Protein AF-A0A8S3DH42-F1 (afdb_monomer)

pLDDT: mean 78.64, std 13.06, range [43.69, 92.56]

Mean predicted aligned error: 7.57 Å

Secondary structure (DSSP, 8-state):
--B-TTS-B--HHHHHPPPTTT---GGG---GGG-TTTS-----

Nearest PDB structures (foldseek):
  5kl8-assembly1_B  TM=9.071E-01  e=1.976E-04  Drosophila melanogaster
  3alr-assembly4_D  TM=9.206E-01  e=1.079E-03  Danio rerio
  3alr-assembly2_B  TM=8.528E-01  e=7.462E-04  Danio rerio

InterPro domains:
  IPR008705 Nanos/Xcat2 [PTHR12887] (2-40)
  IPR024161 Zinc finger, nanos-type [PF05741] (2-36)
  IPR024161 Zinc finger, nanos-type [PS51522] (1-37)
  IPR038129 Nanos domain superfamily [G3DSA:4.10.60.30] (1-43)

Radius of gyration: 11.02 Å; Cα contacts (8 Å, |Δi|>4): 64; chains: 1; bounding box: 21×31×21 Å

Organism: NCBI:txid392030

Solvent-accessible surface area (backbone atoms only — not comparable to full-atom values): 2824 Å² total; per-residue (Å²): 134,69,52,49,100,85,5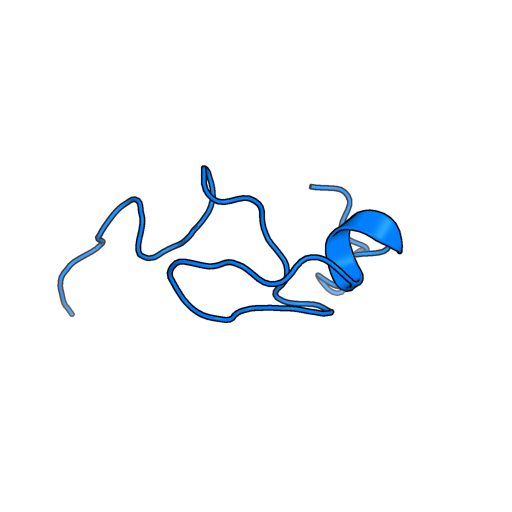9,41,46,70,48,67,72,49,26,71,34,60,20,91,89,79,63,36,36,40,59,63,31,48,57,70,90,70,33,69,86,66,54,72,79,76,82,133

Sequence (44 aa):
MLRNGAGTILCPILRAYVCPKCGATGDLAHTLRYCPLHQSPGNT

Foldseek 3Di:
DDADPVQADPDPVQQCDQEPVPRDHGRRGDYVVPPCVNDDPPDD

Structure (mmCIF, N/CA/C/O backbone):
data_AF-A0A8S3DH42-F1
#
_entry.id   AF-A0A8S3DH42-F1
#
loop_
_atom_site.group_PDB
_atom_site.id
_atom_site.type_symbol
_atom_site.label_atom_id
_atom_site.label_alt_id
_atom_site.label_comp_id
_atom_site.label_asym_id
_atom_site.label_entity_id
_atom_site.label_seq_id
_atom_site.pdbx_PDB_ins_code
_atom_site.Cartn_x
_atom_site.Cartn_y
_atom_site.Cartn_z
_atom_site.occupancy
_atom_site.B_iso_or_equiv
_atom_site.auth_seq_id
_atom_site.auth_comp_id
_atom_site.auth_asym_id
_atom_site.auth_atom_id
_atom_site.pdbx_PDB_model_num
ATOM 1 N N . MET A 1 1 ? 10.344 1.148 4.696 1.00 58.62 1 MET A N 1
ATOM 2 C CA . MET A 1 1 ? 9.645 0.778 3.443 1.00 58.62 1 MET A CA 1
ATOM 3 C C . MET A 1 1 ? 10.657 0.804 2.319 1.00 58.62 1 MET A C 1
ATOM 5 O O . MET A 1 1 ? 11.357 1.802 2.214 1.00 58.62 1 MET A O 1
ATOM 9 N N . LEU A 1 2 ? 10.758 -0.260 1.520 1.00 62.59 2 LEU A N 1
ATOM 10 C CA . LEU A 1 2 ? 11.622 -0.266 0.340 1.00 62.59 2 LEU A CA 1
ATOM 11 C C . LEU A 1 2 ? 10.838 0.327 -0.838 1.00 62.59 2 LEU A C 1
ATOM 13 O O . LEU A 1 2 ? 9.905 -0.296 -1.351 1.00 62.59 2 LEU A O 1
ATOM 17 N N . ARG A 1 3 ? 11.179 1.561 -1.204 1.00 65.38 3 ARG A N 1
ATOM 18 C CA . ARG A 1 3 ? 10.577 2.307 -2.312 1.00 65.38 3 ARG A CA 1
ATOM 19 C C . ARG A 1 3 ? 11.653 2.543 -3.366 1.00 65.38 3 ARG A C 1
ATOM 21 O O . ARG A 1 3 ? 12.800 2.792 -3.001 1.00 65.38 3 ARG A O 1
ATOM 28 N N . ASN A 1 4 ? 11.310 2.443 -4.646 1.00 64.25 4 ASN A N 1
ATOM 29 C CA . ASN A 1 4 ? 12.215 2.886 -5.709 1.00 64.25 4 ASN A CA 1
ATOM 30 C C . ASN A 1 4 ? 12.342 4.427 -5.694 1.00 64.25 4 ASN A C 1
ATOM 32 O O . ASN A 1 4 ? 11.602 5.112 -4.983 1.00 64.25 4 ASN A O 1
ATOM 36 N N . GLY A 1 5 ? 13.249 4.986 -6.502 1.00 69.94 5 GLY A N 1
ATOM 37 C CA . GLY A 1 5 ? 13.421 6.443 -6.630 1.00 69.94 5 GLY A CA 1
ATOM 38 C C . GLY A 1 5 ? 12.170 7.200 -7.108 1.00 69.94 5 GLY A C 1
ATOM 39 O O . GLY A 1 5 ? 12.096 8.410 -6.937 1.00 69.94 5 GLY A O 1
ATOM 40 N N . ALA A 1 6 ? 11.167 6.494 -7.641 1.00 71.25 6 ALA A N 1
ATOM 41 C CA . ALA A 1 6 ? 9.864 7.032 -8.036 1.00 71.25 6 ALA A CA 1
ATOM 42 C C . ALA A 1 6 ? 8.785 6.899 -6.936 1.00 71.25 6 ALA A C 1
ATOM 44 O O . ALA A 1 6 ? 7.619 7.214 -7.159 1.00 71.25 6 ALA A O 1
ATOM 45 N N . GLY A 1 7 ? 9.141 6.417 -5.740 1.00 68.69 7 GLY A N 1
ATOM 46 C CA . GLY A 1 7 ? 8.213 6.242 -4.623 1.00 68.69 7 GLY A CA 1
ATOM 47 C C . GLY A 1 7 ? 7.314 5.003 -4.715 1.00 68.69 7 GLY A C 1
ATOM 48 O O . GLY A 1 7 ? 6.441 4.827 -3.869 1.00 68.69 7 GLY A O 1
ATOM 49 N N . THR A 1 8 ? 7.527 4.122 -5.689 1.00 69.88 8 THR A N 1
ATOM 50 C CA . THR A 1 8 ? 6.778 2.872 -5.846 1.00 69.88 8 THR A CA 1
ATOM 51 C C . THR A 1 8 ? 7.290 1.812 -4.874 1.00 69.88 8 THR A C 1
ATOM 53 O O . THR A 1 8 ? 8.500 1.602 -4.745 1.00 69.88 8 THR A O 1
ATOM 56 N N . ILE A 1 9 ? 6.377 1.108 -4.205 1.00 77.88 9 ILE A N 1
ATOM 57 C CA . ILE A 1 9 ? 6.711 -0.031 -3.343 1.00 77.88 9 ILE A CA 1
ATOM 58 C C . ILE A 1 9 ? 7.118 -1.213 -4.227 1.00 77.88 9 ILE A C 1
ATOM 60 O O . ILE A 1 9 ? 6.326 -1.683 -5.037 1.00 77.88 9 ILE A O 1
ATOM 64 N N . LEU A 1 10 ? 8.345 -1.713 -4.063 1.0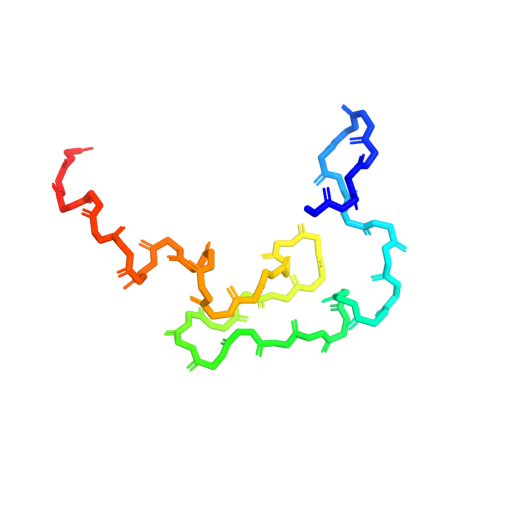0 80.00 10 LEU A N 1
ATOM 65 C CA . LEU A 1 10 ? 8.845 -2.848 -4.853 1.00 80.00 10 LEU A CA 1
ATOM 66 C C . LEU A 1 10 ? 8.484 -4.207 -4.241 1.00 80.00 10 LEU A C 1
ATOM 68 O O . LEU A 1 10 ? 8.391 -5.200 -4.955 1.00 80.00 10 LEU A O 1
ATOM 72 N N . CYS A 1 11 ? 8.284 -4.268 -2.922 1.00 81.81 11 CYS A N 1
ATOM 73 C CA . CYS A 1 11 ? 8.009 -5.524 -2.232 1.00 81.81 11 CYS A CA 1
ATOM 74 C C . CYS A 1 11 ? 6.606 -6.047 -2.595 1.00 81.81 11 CYS A C 1
ATOM 76 O O . CYS A 1 11 ? 5.623 -5.424 -2.182 1.00 81.81 11 CYS A O 1
ATOM 78 N N . PRO A 1 12 ? 6.477 -7.202 -3.279 1.00 82.12 12 PRO A N 1
ATOM 79 C CA . PRO A 1 12 ? 5.178 -7.724 -3.716 1.00 82.12 12 PRO A CA 1
ATOM 80 C C . PRO A 1 12 ? 4.253 -8.042 -2.536 1.00 82.12 12 PRO A C 1
ATOM 82 O O . PRO A 1 12 ? 3.054 -7.794 -2.608 1.00 82.12 12 PRO A O 1
ATOM 85 N N . ILE A 1 13 ? 4.827 -8.487 -1.412 1.00 86.88 13 ILE A N 1
ATOM 86 C CA . ILE A 1 13 ? 4.103 -8.727 -0.155 1.00 86.88 13 ILE A CA 1
ATOM 87 C C . ILE A 1 13 ? 3.432 -7.443 0.334 1.00 86.88 13 ILE A C 1
ATOM 89 O O . ILE A 1 13 ? 2.263 -7.448 0.708 1.00 86.88 13 ILE A O 1
ATOM 93 N N . LEU A 1 14 ? 4.169 -6.330 0.322 1.00 82.56 14 LEU A N 1
ATOM 94 C CA . LEU A 1 14 ? 3.637 -5.068 0.807 1.00 82.56 14 LEU A CA 1
ATOM 95 C C . LEU A 1 14 ? 2.630 -4.491 -0.190 1.00 82.56 14 LEU A C 1
ATOM 97 O O . LEU A 1 14 ? 1.604 -4.010 0.251 1.00 82.56 14 LEU A O 1
ATOM 101 N N . ARG A 1 15 ? 2.843 -4.616 -1.508 1.00 85.69 15 ARG A N 1
ATOM 102 C CA . ARG A 1 15 ? 1.855 -4.177 -2.515 1.00 85.69 15 ARG A CA 1
ATOM 103 C C . ARG A 1 15 ? 0.509 -4.895 -2.393 1.00 85.69 15 ARG A C 1
ATOM 105 O O . ARG A 1 15 ? -0.518 -4.266 -2.608 1.00 85.69 15 ARG A O 1
ATOM 112 N N . ALA A 1 16 ? 0.507 -6.182 -2.044 1.00 88.25 16 ALA A N 1
ATOM 113 C CA . ALA A 1 16 ? -0.721 -6.949 -1.822 1.00 88.25 16 ALA A CA 1
ATOM 114 C C . ALA A 1 16 ? -1.389 -6.649 -0.468 1.00 88.25 16 ALA A C 1
ATOM 116 O O . ALA A 1 16 ? -2.540 -7.020 -0.244 1.00 88.25 16 ALA A O 1
ATOM 117 N N . TYR A 1 17 ? -0.682 -5.984 0.448 1.00 90.62 17 TYR A N 1
ATOM 118 C CA . TYR A 1 17 ? -1.235 -5.606 1.736 1.00 90.62 17 TYR A CA 1
ATOM 119 C C . TYR A 1 17 ? -2.218 -4.442 1.569 1.00 90.62 17 TYR A C 1
ATOM 121 O O . TYR A 1 17 ? -1.874 -3.380 1.046 1.00 90.62 17 TYR A O 1
ATOM 129 N N . VAL A 1 18 ? -3.448 -4.645 2.038 1.00 92.56 18 VAL A N 1
ATOM 130 C CA . VAL A 1 18 ? -4.476 -3.605 2.122 1.00 92.56 18 VAL A CA 1
ATOM 131 C C . VAL A 1 18 ? -4.498 -3.089 3.551 1.00 92.56 18 VAL A C 1
ATOM 133 O O . VAL A 1 18 ? -4.716 -3.854 4.491 1.00 92.56 18 VAL A O 1
ATOM 136 N N . CYS A 1 19 ? -4.273 -1.791 3.733 1.00 92.25 19 CYS A N 1
ATOM 137 C CA . CYS A 1 19 ? -4.353 -1.188 5.054 1.00 92.25 19 CYS A CA 1
ATOM 138 C C . CYS A 1 19 ? -5.804 -1.258 5.567 1.00 92.25 19 CYS A C 1
ATOM 140 O O . CYS A 1 19 ? -6.671 -0.612 4.983 1.00 92.25 19 CYS A O 1
ATOM 142 N N . PRO A 1 20 ? -6.100 -1.950 6.682 1.00 91.00 20 PRO A N 1
ATOM 143 C CA . PRO A 1 20 ? -7.476 -2.097 7.163 1.00 91.00 20 PRO A CA 1
ATOM 144 C C . PRO A 1 20 ? -8.066 -0.794 7.726 1.00 91.00 20 PRO A C 1
ATOM 146 O O . PRO A 1 20 ? -9.270 -0.708 7.932 1.00 91.00 20 PRO A O 1
ATOM 149 N N . LYS A 1 21 ? -7.233 0.226 7.987 1.00 90.12 21 LYS A N 1
ATOM 150 C CA . LYS A 1 21 ? -7.679 1.520 8.527 1.00 90.12 21 LYS A CA 1
ATOM 151 C C . LYS A 1 21 ? -8.093 2.518 7.444 1.00 90.12 21 LYS A C 1
ATOM 153 O O . LYS A 1 21 ? -9.027 3.279 7.654 1.00 90.12 21 LYS A O 1
ATOM 158 N N . CYS A 1 22 ? -7.381 2.545 6.316 1.00 91.50 22 CYS A N 1
ATOM 159 C CA . CYS A 1 22 ? -7.600 3.529 5.244 1.00 91.50 22 CYS A CA 1
ATOM 160 C C . CYS A 1 22 ? -7.862 2.914 3.861 1.00 91.50 22 CYS A C 1
ATOM 162 O O . CYS A 1 22 ? -8.148 3.646 2.923 1.00 91.50 22 CYS A O 1
ATOM 164 N N . GLY A 1 23 ? -7.720 1.597 3.705 1.00 90.69 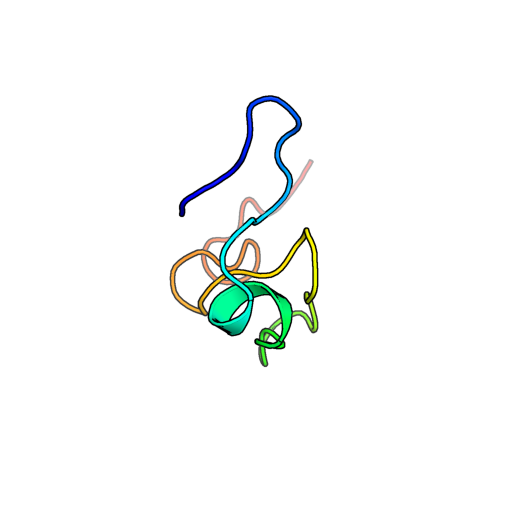23 GLY A N 1
ATOM 165 C CA . GLY A 1 23 ? -7.904 0.890 2.436 1.00 90.69 23 GLY A CA 1
ATOM 166 C C . GLY A 1 23 ? -6.739 0.987 1.444 1.00 90.69 23 GLY A C 1
ATOM 167 O O . GLY A 1 23 ? -6.818 0.394 0.374 1.00 90.69 23 GLY A O 1
ATOM 168 N N . ALA A 1 24 ? -5.649 1.698 1.758 1.00 91.00 24 ALA A N 1
ATOM 169 C CA . ALA A 1 24 ? -4.532 1.863 0.824 1.00 91.00 24 ALA A CA 1
ATOM 170 C C . ALA A 1 24 ? -3.832 0.530 0.494 1.00 91.00 24 ALA A C 1
ATOM 172 O O . ALA A 1 24 ? -3.554 -0.271 1.389 1.00 91.00 24 ALA A O 1
ATOM 173 N N . THR A 1 25 ? -3.506 0.326 -0.785 1.00 91.38 25 THR A N 1
ATOM 174 C CA . THR A 1 25 ? -2.851 -0.879 -1.320 1.00 91.38 25 THR A CA 1
ATOM 175 C C . THR A 1 25 ? -1.966 -0.538 -2.531 1.00 91.38 25 THR A C 1
ATOM 177 O O . THR A 1 25 ? -1.869 0.629 -2.923 1.00 91.38 25 THR A O 1
ATOM 180 N N . GLY A 1 26 ? -1.275 -1.526 -3.106 1.00 88.81 26 GLY A N 1
ATOM 181 C CA . GLY A 1 26 ? -0.380 -1.348 -4.247 1.00 88.81 26 GLY A CA 1
ATOM 182 C C . GLY A 1 26 ? 0.795 -0.427 -3.921 1.00 88.81 26 GLY A C 1
ATOM 183 O O . GLY A 1 26 ? 1.599 -0.703 -3.032 1.00 88.81 26 GLY A O 1
ATOM 184 N N . ASP A 1 27 ? 0.898 0.684 -4.642 1.00 85.88 27 ASP A N 1
ATOM 185 C CA . ASP A 1 27 ? 2.013 1.633 -4.506 1.00 85.88 27 ASP A CA 1
ATOM 186 C C . ASP A 1 27 ? 1.862 2.554 -3.285 1.00 85.88 27 ASP A C 1
ATOM 188 O O . ASP A 1 27 ? 2.840 3.120 -2.790 1.00 85.88 27 ASP A O 1
ATOM 192 N N . LEU A 1 28 ? 0.635 2.649 -2.763 1.00 84.12 28 LEU A N 1
ATOM 193 C CA . LEU A 1 28 ? 0.295 3.352 -1.526 1.00 84.12 28 LEU A CA 1
ATOM 194 C C . LEU A 1 28 ? 0.268 2.413 -0.316 1.00 84.12 28 LEU A C 1
ATOM 196 O O . LEU A 1 28 ? -0.039 2.852 0.797 1.00 84.12 28 LEU A O 1
ATOM 200 N N . ALA A 1 29 ? 0.575 1.128 -0.516 1.00 90.00 29 ALA A N 1
ATOM 201 C CA . ALA A 1 29 ? 0.530 0.153 0.551 1.00 90.00 29 ALA A CA 1
ATOM 202 C C . ALA A 1 29 ? 1.537 0.483 1.655 1.00 90.00 29 ALA A C 1
ATOM 204 O O . ALA A 1 29 ? 2.716 0.771 1.429 1.00 90.00 29 ALA A O 1
ATOM 205 N N . HIS A 1 30 ? 1.049 0.409 2.882 1.00 88.25 30 HIS A N 1
ATOM 206 C CA . HIS A 1 30 ? 1.808 0.677 4.087 1.00 88.25 30 HIS A CA 1
ATOM 207 C C . HIS A 1 30 ? 1.281 -0.202 5.208 1.00 88.25 30 HIS A C 1
ATOM 209 O O . HIS A 1 30 ? 0.119 -0.596 5.202 1.00 88.25 30 HIS A O 1
ATOM 215 N N . THR A 1 31 ? 2.116 -0.483 6.202 1.00 88.88 31 THR A N 1
ATOM 216 C CA . THR A 1 31 ? 1.649 -1.187 7.398 1.00 88.88 31 THR A CA 1
ATOM 217 C C . THR A 1 31 ? 0.859 -0.240 8.298 1.00 88.88 31 THR A C 1
ATOM 219 O O . THR A 1 31 ? 1.064 0.975 8.262 1.00 88.88 31 THR A O 1
ATOM 222 N N . LEU A 1 32 ? -0.007 -0.793 9.154 1.00 87.31 32 LEU A N 1
ATOM 223 C CA . LEU A 1 32 ? -0.865 -0.033 10.076 1.00 87.31 32 LEU A CA 1
ATOM 224 C C . LEU A 1 32 ? -0.109 1.064 10.852 1.00 87.31 32 LEU A C 1
ATOM 226 O O . LEU A 1 32 ? -0.616 2.165 11.040 1.00 87.31 32 LEU A O 1
ATOM 230 N N . ARG A 1 33 ? 1.139 0.783 11.241 1.00 84.06 33 ARG A N 1
ATOM 231 C CA . ARG A 1 33 ? 1.999 1.690 12.011 1.00 84.06 33 ARG A CA 1
ATOM 232 C C . ARG A 1 33 ? 2.368 2.977 11.263 1.00 84.06 33 ARG A C 1
ATOM 234 O O . ARG A 1 33 ? 2.547 4.000 11.913 1.00 84.06 33 ARG A O 1
ATOM 241 N N . TYR A 1 34 ? 2.434 2.926 9.933 1.00 83.88 34 TYR A N 1
ATOM 242 C CA . TYR A 1 34 ? 2.722 4.061 9.049 1.00 83.88 34 TYR A CA 1
ATOM 243 C C . TYR A 1 34 ? 1.471 4.595 8.347 1.00 83.88 34 TYR A C 1
ATOM 245 O O . TYR A 1 34 ? 1.582 5.343 7.379 1.00 83.88 34 TYR A O 1
ATOM 253 N N . CYS A 1 35 ? 0.280 4.186 8.786 1.00 88.88 35 CYS A N 1
ATOM 254 C CA . CYS A 1 35 ? -0.935 4.707 8.191 1.00 88.88 35 CYS A CA 1
ATOM 255 C C . CYS A 1 35 ? -1.066 6.206 8.508 1.00 88.88 35 CYS A C 1
ATOM 257 O O . CYS A 1 35 ? -0.953 6.584 9.675 1.00 88.88 35 CYS A O 1
ATOM 259 N N . PRO A 1 36 ? -1.339 7.0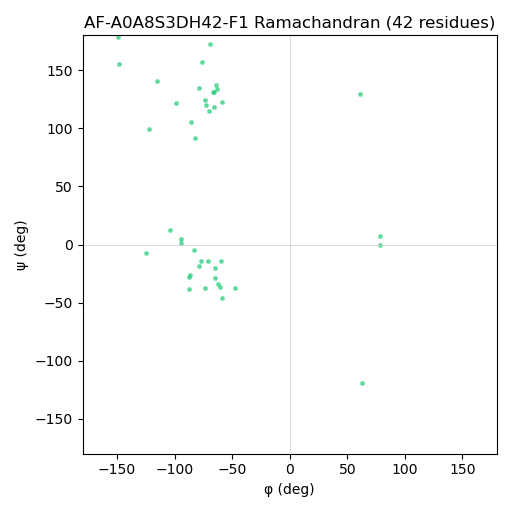66 7.511 1.00 83.38 36 PRO A N 1
ATOM 260 C CA . PRO A 1 36 ? -1.528 8.499 7.741 1.00 83.38 36 PRO A CA 1
ATOM 261 C C . PRO A 1 36 ? -2.76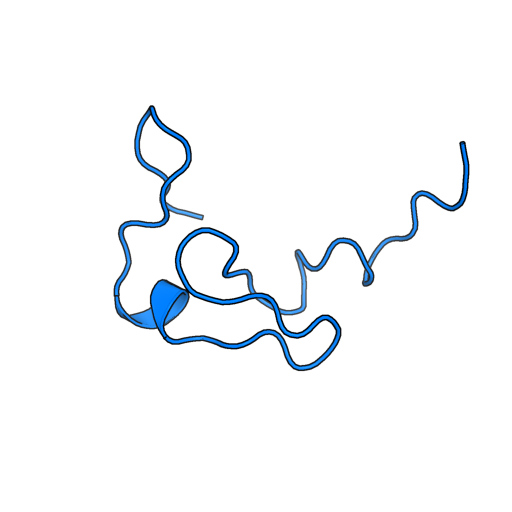4 8.790 8.604 1.00 83.38 36 PRO A C 1
ATOM 263 O O . PRO A 1 36 ? -2.833 9.820 9.252 1.00 83.38 36 PRO A O 1
ATOM 266 N N . LEU A 1 37 ? -3.718 7.854 8.690 1.00 84.38 37 LEU A N 1
ATOM 267 C CA . LEU A 1 37 ? -4.837 7.931 9.639 1.00 84.38 37 LEU A CA 1
ATOM 268 C C . LEU A 1 37 ? -4.475 7.408 11.041 1.00 84.38 37 LEU A C 1
ATOM 270 O O . LEU A 1 37 ? -5.311 7.400 11.944 1.00 84.38 37 LEU A O 1
ATOM 274 N N . HIS A 1 38 ? -3.273 6.863 11.236 1.00 75.12 38 HIS A N 1
ATOM 275 C CA . HIS A 1 38 ? -2.791 6.387 12.535 1.00 75.12 38 HIS A CA 1
ATOM 276 C C . HIS A 1 38 ? -2.110 7.496 13.339 1.00 75.12 38 HIS A C 1
ATOM 278 O O . HIS A 1 38 ? -2.187 7.478 14.561 1.00 75.12 38 HIS A O 1
ATOM 284 N N . GLN A 1 39 ? -1.527 8.481 12.659 1.00 65.44 39 GLN A N 1
ATOM 285 C CA . GLN A 1 39 ? -1.062 9.732 13.244 1.00 65.44 39 GLN A CA 1
ATOM 286 C C . GLN A 1 39 ? -1.790 10.844 12.501 1.00 65.44 39 GLN A C 1
ATOM 288 O O . GLN A 1 39 ? -1.407 11.144 11.382 1.00 65.44 39 GLN A O 1
ATO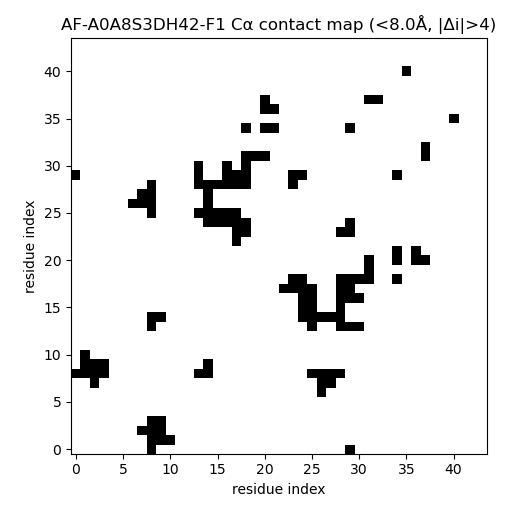M 293 N N . SER A 1 40 ? -2.858 11.418 13.048 1.00 56.06 40 SER A N 1
ATOM 294 C CA . SER A 1 40 ? -3.458 12.600 12.422 1.00 56.06 40 SER A CA 1
ATOM 295 C C . SER A 1 40 ? -2.419 13.730 12.343 1.00 56.06 40 SER A C 1
ATOM 297 O O . SER A 1 40 ? -2.001 14.197 13.402 1.00 56.06 40 SER A O 1
ATOM 299 N N . PRO A 1 41 ? -2.083 14.296 11.170 1.00 54.44 41 PRO A N 1
ATOM 300 C CA . PRO A 1 41 ? -2.130 15.734 11.031 1.00 54.44 41 PRO A CA 1
ATOM 301 C C . PRO A 1 41 ? -3.596 16.060 10.728 1.00 54.44 41 PRO A C 1
ATOM 303 O O . PRO A 1 41 ? -4.060 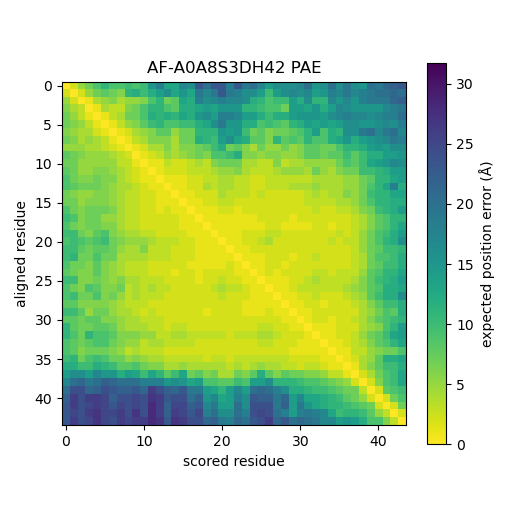15.966 9.594 1.00 54.44 41 PRO A O 1
ATOM 306 N N . GLY A 1 42 ? -4.383 16.322 11.770 1.00 61.78 42 GLY A N 1
ATOM 307 C CA . GLY A 1 42 ? -5.666 16.977 11.550 1.00 61.78 42 GLY A CA 1
ATOM 308 C C . GLY A 1 42 ? -5.384 18.388 11.04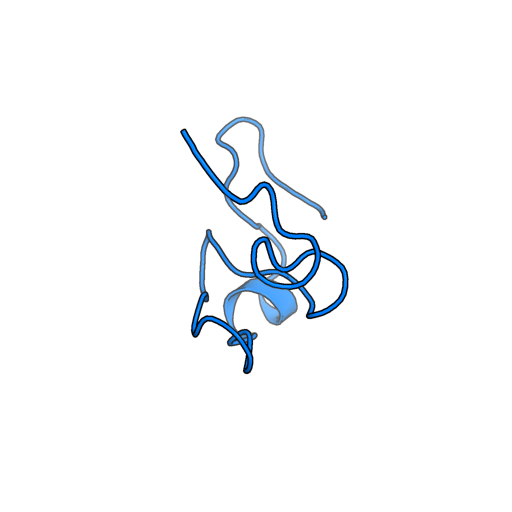0 1.00 61.78 42 GLY A C 1
ATOM 309 O O . GLY A 1 42 ? -4.588 19.056 1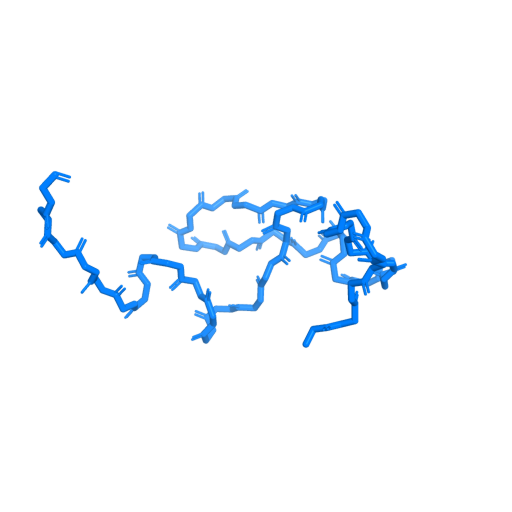1.683 1.00 61.78 42 GLY A O 1
ATOM 310 N N . ASN A 1 43 ? -6.056 18.791 9.950 1.00 49.00 43 ASN A N 1
ATOM 311 C CA . ASN A 1 43 ? -6.081 20.133 9.335 1.00 49.00 43 ASN A CA 1
ATOM 312 C C . ASN A 1 43 ? -4.707 20.660 8.843 1.00 49.00 43 ASN A C 1
ATOM 314 O O . ASN A 1 43 ? -3.689 20.548 9.507 1.00 49.00 43 ASN A O 1
ATOM 318 N N . THR A 1 44 ? -4.558 21.140 7.613 1.00 43.69 44 THR A N 1
ATOM 319 C CA . THR A 1 44 ? -5.187 22.303 6.964 1.00 43.69 44 THR A CA 1
ATOM 320 C C . THR A 1 44 ? -5.224 22.084 5.455 1.00 43.69 44 THR A C 1
ATOM 322 O O . THR A 1 44 ? -4.288 21.428 4.944 1.00 43.69 44 THR A O 1
#